Protein AF-A0A9D3XJR5-F1 (afdb_monomer)

Mean predicted aligned error: 17.59 Å

Radius of gyration: 32.77 Å; Cα contacts (8 Å, |Δi|>4): 14; chains: 1; bounding box: 30×66×103 Å

Structure (mmCIF, N/CA/C/O backbone):
data_AF-A0A9D3XJR5-F1
#
_entry.id   AF-A0A9D3XJR5-F1
#
loop_
_atom_site.group_PDB
_atom_site.id
_atom_site.type_symbol
_atom_site.label_atom_id
_atom_site.label_alt_id
_atom_site.label_comp_id
_atom_site.label_asym_id
_atom_site.label_entity_id
_atom_site.label_seq_id
_atom_site.pdbx_PDB_ins_code
_atom_site.Cartn_x
_atom_site.Cartn_y
_atom_site.Cartn_z
_atom_site.occupancy
_atom_site.B_iso_or_equiv
_atom_site.auth_seq_id
_atom_site.auth_comp_id
_atom_site.auth_asym_id
_atom_site.auth_atom_id
_atom_site.pdbx_PDB_model_num
ATOM 1 N N . MET A 1 1 ? -12.766 -49.727 76.595 1.00 55.81 1 MET A N 1
ATOM 2 C CA . MET A 1 1 ? -12.079 -50.037 75.325 1.00 55.81 1 MET A CA 1
ATOM 3 C C . MET A 1 1 ? -11.969 -48.737 74.535 1.00 55.81 1 MET A C 1
ATOM 5 O O . MET A 1 1 ? -13.017 -48.188 74.216 1.00 55.81 1 MET A O 1
ATOM 9 N N . PRO A 1 2 ? -10.770 -48.169 74.330 1.00 54.41 2 PRO A N 1
ATOM 10 C CA . PRO A 1 2 ? -10.606 -46.956 73.529 1.00 54.41 2 PRO A CA 1
ATOM 11 C C . PRO A 1 2 ? -10.733 -47.271 72.029 1.00 54.41 2 PRO A C 1
ATOM 13 O O . PRO A 1 2 ? -10.218 -48.285 71.561 1.00 54.41 2 PRO A O 1
ATOM 16 N N . ALA A 1 3 ? -11.456 -46.420 71.298 1.00 60.84 3 ALA A N 1
ATOM 17 C CA . ALA A 1 3 ? -11.669 -46.534 69.856 1.00 60.84 3 ALA A CA 1
ATOM 18 C C . ALA A 1 3 ? -10.344 -46.386 69.075 1.00 60.84 3 ALA A C 1
ATOM 20 O O . ALA A 1 3 ? -9.489 -45.599 69.489 1.00 60.84 3 ALA A O 1
ATOM 21 N N . PRO A 1 4 ? -10.154 -47.111 67.955 1.00 68.00 4 PRO A N 1
ATOM 22 C CA . PRO A 1 4 ? -8.946 -46.983 67.146 1.00 68.00 4 PRO A CA 1
ATOM 23 C C . PRO A 1 4 ? -8.875 -45.596 66.475 1.00 68.00 4 PRO A C 1
ATOM 25 O O . PRO A 1 4 ? -9.908 -45.082 66.034 1.00 68.00 4 PRO A O 1
ATOM 28 N N . PRO A 1 5 ? -7.682 -44.976 66.378 1.00 69.69 5 PRO A N 1
ATOM 29 C CA . PRO A 1 5 ? -7.520 -43.684 65.717 1.00 69.69 5 PRO A CA 1
ATOM 30 C C . PRO A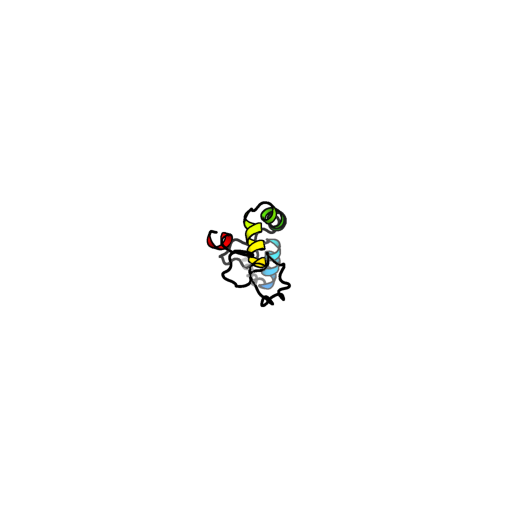 1 5 ? -7.831 -43.796 64.213 1.00 69.69 5 PRO A C 1
ATOM 32 O O . PRO A 1 5 ? -7.517 -44.821 63.599 1.00 69.69 5 PRO A O 1
ATOM 35 N N . PRO A 1 6 ? -8.429 -42.761 63.592 1.00 57.66 6 PRO A N 1
ATOM 36 C CA . PRO A 1 6 ? -8.741 -42.792 62.171 1.00 57.66 6 PRO A CA 1
ATOM 37 C C . PRO A 1 6 ? -7.442 -42.850 61.365 1.00 57.66 6 PRO A C 1
ATOM 39 O O . PRO A 1 6 ? -6.564 -41.999 61.503 1.00 57.66 6 PRO A O 1
ATOM 42 N N . MET A 1 7 ? -7.322 -43.878 60.525 1.00 49.50 7 MET A N 1
ATOM 43 C CA . MET A 1 7 ? -6.204 -44.033 59.603 1.00 49.50 7 MET A CA 1
ATOM 44 C C . MET A 1 7 ? -6.114 -42.797 58.704 1.00 49.50 7 MET A C 1
ATOM 46 O O . MET A 1 7 ? -7.051 -42.475 57.972 1.00 49.50 7 MET A O 1
ATOM 50 N N . ALA A 1 8 ? -4.978 -42.105 58.776 1.00 56.47 8 ALA A N 1
ATOM 51 C CA . ALA A 1 8 ? -4.631 -41.032 57.865 1.00 56.47 8 ALA A CA 1
ATOM 52 C C . ALA A 1 8 ? -4.654 -41.574 56.429 1.00 56.47 8 ALA A C 1
ATOM 54 O O . ALA A 1 8 ? -3.895 -42.477 56.075 1.00 56.47 8 ALA A O 1
ATOM 55 N N . GLN A 1 9 ? -5.562 -41.046 55.613 1.00 55.81 9 GLN A N 1
A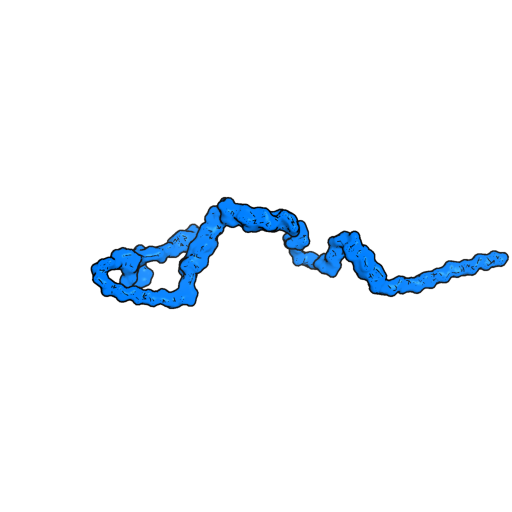TOM 56 C CA . GLN A 1 9 ? -5.638 -41.374 54.197 1.00 55.81 9 GLN A CA 1
ATOM 57 C C . GLN A 1 9 ? -4.360 -40.872 53.501 1.00 55.81 9 GLN A C 1
ATOM 59 O O . GLN A 1 9 ? -3.960 -39.726 53.731 1.00 55.81 9 GLN A O 1
ATOM 64 N N . PRO A 1 10 ? -3.700 -41.684 52.657 1.00 61.75 10 PRO A N 1
ATOM 65 C CA . PRO A 1 10 ? -2.565 -41.214 51.873 1.00 61.75 10 PRO A CA 1
ATOM 66 C C . PRO A 1 10 ? -3.024 -40.119 50.895 1.00 61.75 10 PRO A C 1
ATOM 68 O O . PRO A 1 10 ? -4.150 -40.187 50.388 1.00 61.75 10 PRO A O 1
ATOM 71 N N . PRO A 1 11 ? -2.189 -39.102 50.606 1.00 59.69 11 PRO A N 1
ATOM 72 C CA . PRO A 1 11 ? -2.555 -38.053 49.665 1.00 59.69 11 PRO A CA 1
ATOM 73 C C . PRO A 1 11 ? -2.857 -38.682 48.303 1.00 59.69 11 PRO A C 1
ATOM 75 O O . PRO A 1 11 ? -2.016 -39.369 47.723 1.00 59.69 11 PRO A O 1
ATOM 78 N N . LEU A 1 12 ? -4.079 -38.452 47.814 1.00 59.94 12 LEU A N 1
ATOM 79 C CA . LEU A 1 12 ? -4.535 -38.907 46.503 1.00 59.94 12 LEU A CA 1
ATOM 80 C C . LEU A 1 12 ? -3.491 -38.561 45.428 1.00 59.94 12 LEU A C 1
ATOM 82 O O . LEU A 1 12 ? -2.937 -37.453 45.449 1.00 59.94 12 LEU A O 1
ATOM 86 N N . PRO A 1 13 ? -3.221 -39.474 44.475 1.00 55.88 13 PRO A N 1
ATOM 87 C CA . PRO A 1 13 ? -2.225 -39.243 43.444 1.00 55.88 13 PRO A CA 1
ATOM 88 C C . PRO A 1 13 ? -2.554 -37.953 42.692 1.00 55.88 13 PRO A C 1
ATOM 90 O O . PRO A 1 13 ? -3.690 -37.724 42.273 1.00 55.88 13 PRO A O 1
ATOM 93 N N . ARG A 1 14 ? -1.531 -37.110 42.504 1.00 57.38 14 ARG A N 1
ATOM 94 C CA . ARG A 1 14 ? -1.574 -35.802 41.819 1.00 57.38 14 ARG A CA 1
ATOM 95 C C . ARG A 1 14 ? -2.316 -35.835 40.470 1.00 57.38 14 ARG A C 1
ATOM 97 O O . ARG A 1 14 ? -2.847 -34.814 40.048 1.00 57.38 14 ARG A O 1
ATOM 104 N N . ALA A 1 15 ? -2.397 -37.009 39.842 1.00 53.16 15 ALA A N 1
ATOM 105 C CA . ALA A 1 15 ? -3.142 -37.277 38.616 1.00 53.16 15 ALA A CA 1
ATOM 106 C C . ALA A 1 15 ? -4.662 -37.035 38.738 1.00 53.16 15 ALA A C 1
ATOM 108 O O . ALA A 1 15 ? -5.273 -36.523 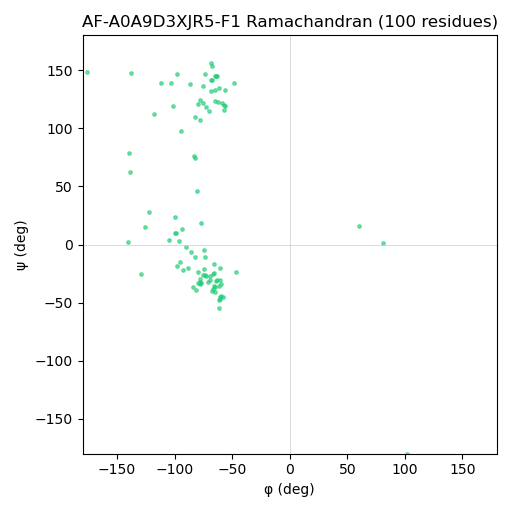37.804 1.00 53.16 15 ALA A O 1
ATOM 109 N N . ALA A 1 16 ? -5.278 -37.314 39.892 1.00 50.50 16 ALA A N 1
ATOM 110 C CA . ALA A 1 16 ? -6.724 -37.137 40.073 1.00 50.50 16 ALA A CA 1
ATOM 111 C C . ALA A 1 16 ? -7.141 -35.657 40.203 1.00 50.50 16 ALA A C 1
ATOM 113 O O . ALA A 1 16 ? -8.284 -35.305 39.916 1.00 50.50 16 ALA A O 1
ATOM 114 N N . ARG A 1 17 ? -6.212 -34.763 40.578 1.00 54.38 17 ARG A N 1
ATOM 115 C CA . ARG A 1 17 ? -6.467 -33.310 40.615 1.00 54.38 17 ARG A CA 1
ATOM 116 C C . ARG A 1 17 ? -6.537 -32.672 39.224 1.00 54.38 17 ARG A C 1
ATOM 118 O O . ARG A 1 17 ? -7.220 -31.665 39.081 1.00 54.38 17 ARG A O 1
ATOM 125 N N . GLY A 1 18 ? -5.886 -33.252 38.211 1.00 49.62 18 GLY A N 1
ATOM 126 C CA . GLY A 1 18 ? -5.916 -32.724 36.839 1.00 49.62 18 GLY A CA 1
ATOM 127 C C . GLY A 1 18 ? -7.274 -32.898 36.150 1.00 49.62 18 GLY A C 1
ATOM 128 O O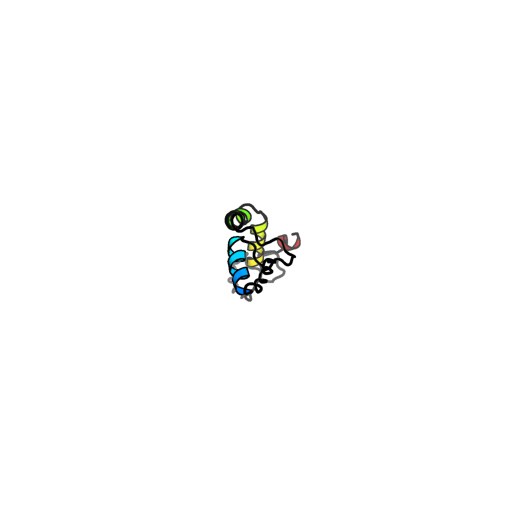 . GLY A 1 18 ? -7.706 -32.038 35.386 1.00 49.62 18 GLY A O 1
ATOM 129 N N . LEU A 1 19 ? -7.996 -33.971 36.484 1.00 49.88 19 LEU A N 1
ATOM 130 C CA . LEU A 1 19 ? -9.311 -34.255 35.900 1.00 49.88 19 LEU A CA 1
ATOM 131 C C . LEU A 1 19 ? -10.428 -33.405 36.524 1.00 49.88 19 LEU A C 1
ATOM 133 O O . LEU A 1 19 ? -11.347 -32.997 35.822 1.00 49.88 19 LEU A O 1
ATOM 137 N N . ALA A 1 20 ? -10.319 -33.052 37.809 1.00 46.66 20 ALA A N 1
ATOM 138 C CA . ALA A 1 20 ? -11.274 -32.150 38.457 1.00 46.66 20 ALA A CA 1
ATOM 139 C C . ALA A 1 20 ? -11.122 -30.679 38.011 1.00 46.66 20 ALA A C 1
ATOM 141 O O . ALA A 1 20 ? -12.102 -29.937 38.025 1.00 46.66 20 ALA A O 1
ATOM 142 N N . GLN A 1 21 ? -9.925 -30.253 37.585 1.00 51.84 21 GLN A N 1
ATOM 143 C CA . GLN A 1 21 ? -9.697 -28.895 37.064 1.00 51.84 21 GLN A CA 1
ATOM 144 C C . GLN A 1 21 ? -10.241 -28.698 35.642 1.00 51.84 21 GLN A C 1
ATOM 146 O O . GLN A 1 21 ? -10.664 -27.597 35.302 1.00 51.84 21 GLN A O 1
ATOM 151 N N . THR A 1 22 ? -10.347 -29.765 34.843 1.00 48.44 22 THR A N 1
ATOM 152 C CA . THR A 1 22 ? -10.949 -29.693 33.496 1.00 48.44 22 THR A CA 1
ATOM 153 C C . THR A 1 22 ? -12.447 -29.349 33.542 1.00 48.44 22 THR A C 1
ATOM 155 O O . THR A 1 22 ? -12.974 -28.759 32.605 1.00 48.44 22 THR A O 1
ATOM 158 N N . ALA A 1 23 ? -13.136 -29.638 34.651 1.00 47.00 23 ALA A N 1
ATOM 159 C CA . ALA A 1 23 ? -14.567 -29.365 34.805 1.00 47.00 23 ALA A CA 1
ATOM 160 C C . ALA A 1 23 ? -14.896 -27.938 35.294 1.00 47.00 23 ALA A C 1
ATOM 162 O O . ALA A 1 23 ? -16.070 -27.578 35.348 1.00 47.00 23 ALA A O 1
ATOM 163 N N . ARG A 1 24 ? -13.892 -27.123 35.658 1.00 48.41 24 ARG A N 1
ATOM 164 C CA . ARG A 1 24 ? -14.094 -25.734 36.117 1.00 48.41 24 ARG A CA 1
ATOM 165 C C . ARG A 1 24 ? -13.726 -24.657 35.099 1.00 48.41 24 ARG A C 1
ATOM 167 O O . ARG A 1 24 ? -13.839 -23.488 35.431 1.00 48.41 24 ARG A O 1
ATOM 174 N N . GLY A 1 25 ? -13.327 -25.007 33.875 1.00 50.28 25 GLY A N 1
ATOM 175 C CA . GLY A 1 25 ? -13.029 -24.004 32.840 1.00 50.28 25 GLY A CA 1
ATOM 176 C C . GLY A 1 25 ? -11.899 -23.031 33.207 1.00 50.28 25 GLY A C 1
ATOM 177 O O . GLY A 1 25 ? -11.757 -21.986 32.582 1.00 50.28 25 GLY A O 1
ATOM 178 N N . GLU A 1 26 ? -11.089 -23.355 34.215 1.00 53.66 26 GLU A N 1
ATOM 179 C CA . GLU A 1 26 ? -9.948 -22.545 34.624 1.00 53.66 26 GLU A CA 1
ATOM 180 C C . GLU A 1 26 ? -8.710 -23.100 33.918 1.00 53.66 26 GLU A C 1
ATOM 182 O O . GLU A 1 26 ? -8.129 -24.103 34.334 1.00 53.66 26 GLU A O 1
ATOM 187 N N . CYS A 1 27 ? -8.331 -22.469 32.804 1.00 44.53 27 CYS A N 1
ATOM 188 C CA . CYS A 1 27 ? -7.067 -22.723 32.122 1.00 44.53 27 CYS A CA 1
ATOM 189 C C . CYS A 1 27 ? -5.904 -22.498 33.109 1.00 44.53 27 CYS A C 1
ATOM 191 O O . CYS A 1 27 ? -5.717 -21.367 33.567 1.00 44.53 27 CYS A O 1
ATOM 193 N N . PRO A 1 28 ? -5.061 -23.504 33.414 1.00 48.59 28 PRO A N 1
ATOM 194 C CA . PRO A 1 28 ? -3.911 -23.337 34.299 1.00 48.59 28 PRO A CA 1
ATOM 195 C C . PRO A 1 28 ? -2.715 -22.705 33.556 1.00 48.59 28 PRO A C 1
ATOM 197 O O . PRO A 1 28 ? -1.581 -23.159 33.676 1.00 48.59 28 PRO A O 1
ATOM 200 N N . LEU A 1 29 ? -2.980 -21.640 32.791 1.00 52.56 29 LEU A N 1
ATOM 201 C CA . LEU A 1 29 ? -1.992 -20.727 32.199 1.00 52.56 29 LEU A CA 1
ATOM 202 C C . LEU A 1 29 ? -2.254 -19.280 32.671 1.00 52.56 29 LEU A C 1
ATOM 204 O O . LEU A 1 29 ? -1.978 -18.306 31.977 1.00 52.56 29 LEU A O 1
ATOM 208 N N . LEU A 1 30 ? -2.838 -19.133 33.864 1.00 52.16 30 LEU A N 1
ATOM 209 C CA . LEU A 1 30 ? -3.093 -17.850 34.508 1.00 52.16 30 LEU A CA 1
ATOM 210 C C . LEU A 1 30 ? -1.834 -17.371 35.247 1.00 52.16 30 LEU A C 1
ATOM 212 O O . LEU A 1 30 ? -1.741 -17.431 36.471 1.00 52.16 30 LEU A O 1
ATOM 216 N N . SER A 1 31 ? -0.865 -16.872 34.487 1.00 52.44 31 SER A N 1
ATOM 217 C CA . SER A 1 31 ? 0.052 -15.833 34.960 1.00 52.44 31 SER A CA 1
ATOM 218 C C . SER A 1 31 ? -0.143 -14.603 34.064 1.00 52.44 31 SER A C 1
ATOM 220 O O . SER A 1 31 ? 0.156 -14.698 32.872 1.00 52.44 31 SER A O 1
ATOM 222 N N . PRO A 1 32 ? -0.676 -13.474 34.574 1.00 55.03 32 PRO A N 1
ATOM 223 C CA . PRO A 1 32 ? -0.775 -12.235 33.801 1.00 55.03 32 PRO A CA 1
ATOM 224 C C . PRO A 1 32 ? 0.621 -11.637 33.527 1.00 55.03 32 PRO A C 1
ATOM 226 O O . PRO A 1 32 ? 1.550 -11.894 34.296 1.00 55.03 32 PRO A O 1
ATOM 229 N N . PRO A 1 33 ? 0.780 -10.816 32.471 1.00 60.88 33 PRO A N 1
ATOM 230 C CA . PRO A 1 33 ? -0.274 -10.097 31.757 1.00 60.88 33 PRO A CA 1
ATOM 231 C C . PRO A 1 33 ? -0.580 -10.797 30.422 1.00 60.88 33 PRO A C 1
ATOM 233 O O . PRO A 1 33 ? 0.310 -11.296 29.751 1.00 60.88 33 PRO A O 1
ATOM 236 N N . CYS A 1 34 ? -1.827 -10.931 29.990 1.00 41.62 34 CYS A N 1
ATOM 237 C CA . CYS A 1 34 ? -2.394 -9.902 29.128 1.00 41.62 34 CYS A CA 1
ATOM 238 C C . CYS A 1 34 ? -3.877 -10.194 28.825 1.00 41.62 34 CYS A C 1
ATOM 240 O O . CYS A 1 34 ? -4.286 -11.355 28.732 1.00 41.62 34 CYS A O 1
ATOM 242 N N . PRO A 1 35 ? -4.688 -9.144 28.643 1.00 53.25 35 PRO A N 1
ATOM 243 C CA . PRO A 1 35 ? -6.135 -9.226 28.503 1.00 53.25 35 PRO A CA 1
ATOM 244 C C . PRO A 1 35 ? -6.545 -9.584 27.064 1.00 53.25 35 PRO A C 1
ATOM 246 O O . PRO A 1 35 ? -7.021 -8.724 26.336 1.00 53.25 35 PRO A O 1
ATOM 249 N N . GLN A 1 36 ? -6.385 -10.836 26.625 1.00 56.44 36 GLN A N 1
ATOM 250 C CA . GLN A 1 36 ? -6.812 -11.219 25.262 1.00 56.44 36 GLN A CA 1
ATOM 251 C C . GLN A 1 36 ? -7.477 -12.597 25.118 1.00 56.44 36 GLN A C 1
ATOM 253 O O . GLN A 1 36 ? -7.845 -12.972 24.012 1.00 56.44 36 GLN A O 1
ATOM 258 N N . GLY A 1 37 ? -7.668 -13.349 26.203 1.00 50.50 37 GLY A N 1
ATOM 259 C CA . GLY A 1 37 ? -8.051 -14.766 26.118 1.00 50.50 37 GLY A CA 1
ATOM 260 C C . GLY A 1 37 ? -9.528 -15.115 26.324 1.00 50.50 37 GLY A C 1
ATOM 261 O O . GLY A 1 37 ? -9.815 -16.290 26.499 1.00 50.50 37 GLY A O 1
ATOM 262 N N . CYS A 1 38 ? -10.452 -14.145 26.379 1.00 44.81 38 CYS A N 1
ATOM 263 C CA . CYS A 1 38 ? -11.864 -14.416 26.721 1.00 44.81 38 CYS A CA 1
ATOM 264 C C . CYS A 1 38 ? -12.876 -13.894 25.680 1.00 44.81 38 CYS A C 1
ATOM 266 O O . CYS A 1 38 ? -14.057 -13.748 25.993 1.00 44.81 38 CYS A O 1
ATOM 268 N N . ALA A 1 39 ? -12.435 -13.549 24.466 1.00 52.38 39 ALA A N 1
ATOM 269 C CA . ALA A 1 39 ? -13.255 -12.866 23.455 1.00 52.38 39 ALA A CA 1
ATOM 270 C C . ALA A 1 39 ? -13.837 -13.801 22.370 1.00 52.38 39 ALA A C 1
ATOM 272 O O . ALA A 1 39 ? -14.180 -13.342 21.278 1.00 52.38 39 ALA A O 1
ATOM 273 N N . ASP A 1 40 ? -13.990 -15.096 22.649 1.00 51.16 40 ASP A N 1
ATOM 274 C CA . ASP A 1 40 ? -14.280 -16.129 21.637 1.00 51.16 40 ASP A CA 1
ATOM 275 C C . ASP A 1 40 ? -15.738 -16.204 21.134 1.00 51.16 40 ASP A C 1
ATOM 277 O O . ASP A 1 40 ? -16.135 -17.183 20.511 1.00 51.16 40 ASP A O 1
ATOM 281 N N . ALA A 1 41 ? -16.543 -15.155 21.326 1.00 52.38 41 ALA A N 1
ATOM 282 C CA . ALA A 1 41 ? -17.869 -15.052 20.696 1.00 52.38 41 ALA A CA 1
ATOM 283 C C . ALA A 1 41 ? -18.123 -13.723 19.962 1.00 52.38 41 ALA A C 1
ATOM 285 O O . ALA A 1 41 ? -18.908 -13.685 19.017 1.00 52.38 41 ALA A O 1
ATOM 286 N N . VAL A 1 42 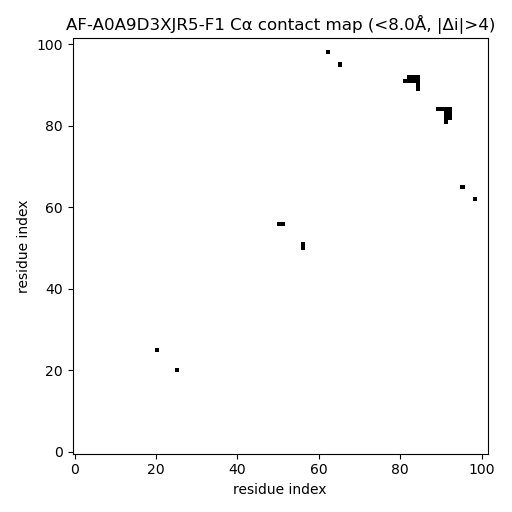? -17.444 -12.635 20.346 1.00 58.22 42 VAL A N 1
ATOM 287 C CA . VAL A 1 42 ? -17.598 -11.311 19.708 1.00 58.22 42 VAL A CA 1
ATOM 288 C C . VAL A 1 42 ? -16.511 -11.025 18.670 1.00 58.22 42 VAL A C 1
ATOM 290 O O . VAL A 1 42 ? -16.707 -10.173 17.805 1.00 58.22 42 VAL A O 1
ATOM 293 N N . SER A 1 43 ? -15.395 -11.759 18.710 1.00 62.34 43 SER A N 1
ATOM 294 C CA . SER A 1 43 ? -14.252 -11.545 17.817 1.00 62.34 43 SER A CA 1
ATOM 295 C C . SER A 1 43 ? -14.609 -11.724 16.337 1.00 62.34 43 SER A C 1
ATOM 297 O O . SER A 1 43 ? -14.290 -10.849 15.543 1.00 62.34 43 SER A O 1
ATOM 299 N N . LEU A 1 44 ? -15.352 -12.772 15.952 1.00 66.19 44 LEU A N 1
ATOM 300 C CA . LEU A 1 44 ? -15.738 -12.980 14.547 1.00 66.19 44 LEU A CA 1
ATOM 301 C C . LEU A 1 44 ? -16.607 -11.842 13.976 1.00 66.19 44 LEU A C 1
ATOM 303 O O . LEU A 1 44 ? -16.227 -11.267 12.957 1.00 66.19 44 LEU A O 1
ATOM 307 N N . PRO A 1 45 ? -17.748 -11.472 14.593 1.00 71.88 45 PRO A N 1
ATOM 308 C CA . PRO A 1 45 ? -18.584 -10.408 14.046 1.00 71.88 45 PRO A CA 1
ATOM 309 C C . PRO A 1 45 ? -17.898 -9.040 14.123 1.00 71.88 45 PRO A C 1
ATOM 311 O O . PRO A 1 45 ? -17.957 -8.287 13.155 1.00 71.88 45 PRO A O 1
ATOM 314 N N . ALA A 1 46 ? -17.193 -8.719 15.212 1.00 77.19 46 ALA A N 1
ATOM 315 C CA . ALA A 1 46 ? -16.480 -7.447 15.318 1.00 77.19 46 ALA A CA 1
ATOM 316 C C . ALA A 1 46 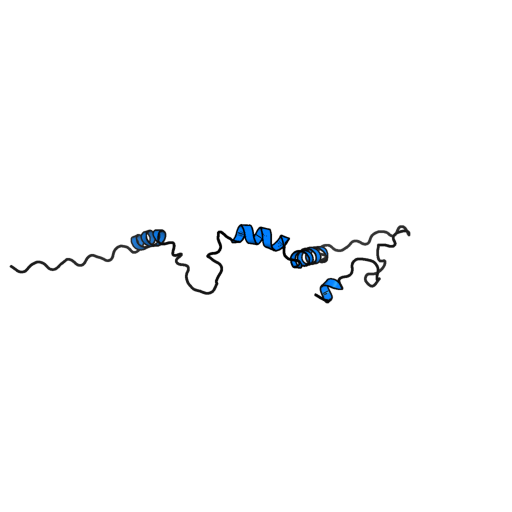? -15.309 -7.355 14.326 1.00 77.19 46 ALA A C 1
ATOM 318 O O . ALA A 1 46 ? -15.118 -6.303 13.723 1.00 77.19 46 ALA A O 1
ATOM 319 N N . ALA A 1 47 ? -14.571 -8.444 14.089 1.00 77.00 47 ALA A N 1
ATOM 320 C CA . ALA A 1 47 ? -13.480 -8.477 13.114 1.00 77.00 47 ALA A CA 1
ATOM 321 C C . ALA A 1 47 ? -13.968 -8.376 11.663 1.00 77.00 47 ALA A C 1
ATOM 323 O O . ALA A 1 47 ? -13.233 -7.876 10.817 1.00 77.00 47 ALA A O 1
ATOM 324 N N . VAL A 1 48 ? -15.197 -8.808 11.364 1.00 82.94 48 VAL A N 1
ATOM 325 C CA . VAL A 1 48 ? -15.802 -8.645 10.030 1.00 82.94 48 VAL A CA 1
ATOM 326 C C . VAL A 1 48 ? -16.389 -7.243 9.855 1.00 82.94 48 VAL A C 1
ATOM 328 O O . VAL A 1 48 ? -16.252 -6.638 8.795 1.00 82.94 48 VAL A O 1
ATOM 331 N N . VAL A 1 49 ? -17.019 -6.698 10.895 1.00 85.31 49 VAL A N 1
ATOM 332 C CA . VAL A 1 49 ? -17.768 -5.434 10.826 1.00 85.31 49 VAL A CA 1
ATOM 333 C C . VAL A 1 49 ? -16.864 -4.203 10.997 1.00 85.31 49 VAL A C 1
ATOM 335 O O . VAL A 1 49 ? -17.055 -3.199 10.310 1.00 85.31 49 VAL A O 1
ATOM 338 N N . ALA A 1 50 ? -15.833 -4.270 11.842 1.00 85.44 50 ALA A N 1
ATOM 339 C CA . ALA A 1 50 ? -14.889 -3.170 12.064 1.00 85.44 50 ALA A CA 1
ATOM 340 C C . ALA A 1 50 ? -14.149 -2.687 10.797 1.00 85.44 50 ALA A C 1
ATOM 342 O O . ALA A 1 50 ? -14.100 -1.470 10.590 1.00 85.44 50 ALA A O 1
ATOM 343 N N . PRO A 1 51 ? -13.605 -3.556 9.919 1.00 84.75 51 PRO A N 1
ATOM 344 C CA . PRO A 1 51 ? -12.935 -3.088 8.710 1.00 84.75 51 PRO A CA 1
ATOM 345 C C . PRO A 1 51 ? -13.894 -2.422 7.710 1.00 84.75 51 PRO A C 1
ATOM 347 O O . PRO A 1 51 ? -13.445 -1.558 6.960 1.00 84.75 51 PRO A O 1
ATOM 350 N N . LEU A 1 52 ? -15.192 -2.759 7.733 1.00 84.62 52 LEU A N 1
ATOM 351 C CA . LEU A 1 52 ? -16.222 -2.167 6.865 1.00 84.62 52 LEU A CA 1
ATOM 352 C C . LEU A 1 52 ? -16.657 -0.763 7.316 1.00 84.62 52 LEU A C 1
ATOM 354 O O . LEU A 1 52 ? -16.991 0.070 6.478 1.00 84.62 52 LEU A O 1
ATOM 358 N N . LEU A 1 53 ? -16.661 -0.495 8.624 1.00 87.25 53 LEU A N 1
ATOM 359 C CA . LEU A 1 53 ? -17.070 0.801 9.188 1.00 87.25 53 LEU A CA 1
ATOM 360 C C . LEU A 1 53 ? -15.899 1.771 9.384 1.00 87.25 53 LEU A C 1
ATOM 362 O O . LEU A 1 53 ? -16.114 2.978 9.487 1.00 87.25 53 LEU A O 1
ATOM 366 N N . SER A 1 54 ? -14.669 1.264 9.479 1.00 86.50 54 SER A N 1
ATOM 367 C CA . SER A 1 54 ? -13.505 2.096 9.776 1.00 86.50 54 SER A CA 1
ATOM 368 C C . SER A 1 54 ? -13.024 2.870 8.539 1.00 86.50 54 SER A C 1
ATOM 370 O O . SER A 1 54 ? -12.638 2.248 7.544 1.00 86.50 54 SER A O 1
ATOM 372 N N . PRO A 1 55 ? -12.925 4.215 8.600 1.00 86.06 55 PRO A N 1
ATOM 373 C CA . PRO A 1 55 ? -12.326 5.009 7.524 1.00 86.06 55 PRO A CA 1
ATOM 374 C C . PRO A 1 55 ? -10.822 4.723 7.351 1.00 86.06 55 PRO A C 1
ATOM 376 O O . PRO A 1 55 ? -10.254 5.021 6.300 1.00 86.06 55 PRO A O 1
ATOM 379 N N . TYR A 1 56 ? -10.177 4.104 8.348 1.00 88.69 56 TYR A N 1
ATOM 380 C CA . TYR A 1 56 ? -8.745 3.799 8.334 1.00 88.69 56 TYR A CA 1
ATOM 381 C C . TYR A 1 56 ? -8.375 2.557 7.525 1.00 88.69 56 TYR A C 1
ATOM 383 O O . TYR A 1 56 ? -7.253 2.458 7.023 1.00 88.69 56 TYR A O 1
ATOM 391 N N . THR A 1 57 ? -9.317 1.635 7.327 1.00 89.56 57 THR A N 1
ATOM 392 C CA . THR A 1 57 ? -9.077 0.416 6.543 1.00 89.56 57 THR A CA 1
ATOM 393 C C . THR A 1 57 ? -8.659 0.739 5.107 1.00 89.56 57 THR A C 1
ATOM 395 O O . THR A 1 57 ? -7.800 0.063 4.540 1.00 89.56 57 THR A O 1
ATOM 398 N N . LYS A 1 58 ? -9.198 1.824 4.532 1.00 90.25 58 LYS A N 1
ATOM 399 C CA . LYS A 1 58 ? -8.826 2.292 3.192 1.00 90.25 58 LYS A CA 1
ATOM 400 C C . LYS A 1 58 ? -7.339 2.644 3.103 1.00 90.25 58 LYS A C 1
ATOM 402 O O . LYS A 1 58 ? -6.669 2.205 2.171 1.00 90.25 58 LYS A O 1
ATOM 407 N N . TYR A 1 59 ? -6.815 3.386 4.078 1.00 91.19 59 TYR A N 1
ATOM 408 C CA . TYR A 1 59 ? -5.403 3.775 4.100 1.00 91.19 59 TYR A CA 1
ATOM 409 C C . TYR A 1 59 ? -4.485 2.561 4.251 1.00 91.19 59 TYR A C 1
ATOM 411 O O . TYR A 1 59 ? -3.464 2.496 3.578 1.00 91.19 59 TYR A O 1
ATOM 419 N N . SER A 1 60 ? -4.882 1.554 5.036 1.00 90.75 60 SER A N 1
ATOM 420 C CA . SER A 1 60 ? -4.128 0.297 5.136 1.00 90.75 60 SER A CA 1
ATOM 421 C C . SER A 1 60 ? -3.996 -0.408 3.778 1.00 90.75 60 SER A C 1
ATOM 423 O O . SER A 1 60 ? -2.896 -0.805 3.396 1.00 90.75 60 SER A O 1
ATOM 425 N N . SER A 1 61 ? -5.080 -0.483 2.997 1.00 91.06 61 SER A N 1
ATOM 426 C CA . SER A 1 61 ? -5.020 -1.032 1.635 1.00 91.06 61 SER A CA 1
ATOM 427 C C . SER A 1 61 ? -4.152 -0.186 0.699 1.00 91.06 61 SER A C 1
ATOM 429 O O . SER A 1 61 ? -3.402 -0.744 -0.100 1.00 91.06 61 SER A O 1
ATOM 431 N N . MET A 1 62 ? -4.244 1.144 0.781 1.00 92.00 62 MET A N 1
ATOM 432 C CA . MET A 1 62 ? -3.455 2.048 -0.063 1.00 92.00 62 MET A CA 1
ATOM 433 C C . MET A 1 62 ? -1.952 1.963 0.242 1.00 92.00 62 MET A C 1
ATOM 435 O O . MET A 1 62 ? -1.148 2.018 -0.684 1.00 92.00 62 MET A O 1
ATOM 439 N N . ILE A 1 63 ? -1.563 1.771 1.508 1.00 93.81 63 ILE A N 1
ATOM 440 C CA . ILE A 1 63 ? -0.158 1.576 1.907 1.00 93.81 63 ILE A CA 1
ATOM 441 C C . ILE A 1 63 ? 0.406 0.313 1.254 1.00 93.81 63 ILE A C 1
ATOM 443 O O . ILE A 1 63 ? 1.462 0.372 0.632 1.00 93.81 63 ILE A O 1
ATOM 447 N N . ASN A 1 64 ? -0.325 -0.802 1.325 1.00 93.00 64 ASN A N 1
ATOM 448 C CA . ASN A 1 64 ? 0.125 -2.077 0.758 1.00 93.00 64 ASN A CA 1
ATOM 449 C C . ASN A 1 64 ? 0.289 -2.026 -0.771 1.00 93.00 64 ASN A C 1
ATOM 451 O O . ASN A 1 64 ? 1.118 -2.737 -1.330 1.00 93.00 64 ASN A O 1
ATOM 455 N N . GLN A 1 65 ? -0.506 -1.200 -1.456 1.00 90.81 65 GLN A N 1
ATOM 456 C CA . GLN A 1 65 ? -0.385 -0.994 -2.902 1.00 90.81 65 GLN A CA 1
ATOM 457 C C . GLN A 1 65 ? 0.772 -0.061 -3.265 1.00 90.81 65 GLN A C 1
ATOM 459 O O . GLN A 1 65 ? 1.403 -0.242 -4.303 1.00 90.81 65 GLN A O 1
ATOM 464 N N . ALA A 1 66 ? 1.048 0.936 -2.427 1.00 91.19 66 ALA A N 1
ATOM 465 C CA . ALA A 1 66 ? 2.079 1.928 -2.689 1.00 91.19 66 ALA A CA 1
ATOM 466 C C . ALA A 1 66 ? 3.497 1.454 -2.324 1.00 91.19 66 ALA A C 1
ATOM 468 O O . ALA A 1 66 ? 4.462 2.125 -2.680 1.00 91.19 66 ALA A O 1
ATOM 469 N N . THR A 1 67 ? 3.645 0.321 -1.629 1.00 92.44 67 THR A N 1
ATOM 470 C CA . THR A 1 67 ? 4.946 -0.294 -1.326 1.00 92.44 67 THR A CA 1
ATOM 471 C C . THR A 1 67 ? 5.453 -1.139 -2.501 1.00 92.44 67 THR A C 1
ATOM 473 O O . THR A 1 67 ? 4.908 -2.220 -2.749 1.00 92.44 67 THR A O 1
ATOM 476 N N . PRO A 1 68 ? 6.512 -0.712 -3.218 1.00 90.12 68 PRO A N 1
ATOM 477 C CA . PRO A 1 68 ? 7.056 -1.489 -4.321 1.00 90.12 68 PRO A CA 1
ATOM 478 C C . PRO A 1 68 ? 7.920 -2.635 -3.782 1.00 90.12 68 PRO A C 1
ATOM 480 O O . PRO A 1 68 ? 9.037 -2.426 -3.316 1.00 90.12 68 PRO A O 1
ATOM 483 N N . TYR A 1 69 ? 7.415 -3.865 -3.864 1.00 93.75 69 TYR A N 1
ATOM 484 C CA . TYR A 1 69 ? 8.220 -5.068 -3.598 1.00 93.75 69 TYR A CA 1
ATOM 485 C C . TYR A 1 69 ? 8.947 -5.583 -4.844 1.00 93.75 69 TYR A C 1
ATOM 487 O O . TYR A 1 69 ? 9.929 -6.314 -4.740 1.00 93.75 69 TYR A O 1
ATOM 495 N N . VAL A 1 70 ? 8.466 -5.196 -6.025 1.00 93.88 70 VAL A N 1
ATOM 496 C CA . VAL A 1 70 ? 9.052 -5.528 -7.323 1.00 93.88 70 VAL A CA 1
ATOM 497 C C . VAL A 1 70 ? 9.597 -4.244 -7.930 1.00 93.88 70 VAL A C 1
ATOM 499 O O . VAL A 1 70 ? 8.963 -3.193 -7.837 1.00 93.88 70 VAL A O 1
ATOM 502 N N . TYR A 1 71 ? 10.775 -4.325 -8.543 1.00 91.94 71 TYR A N 1
ATOM 503 C CA . TYR A 1 71 ? 11.363 -3.183 -9.229 1.00 91.94 71 TYR A CA 1
ATOM 504 C C . TYR A 1 71 ? 10.458 -2.750 -10.397 1.00 91.94 71 TYR A C 1
ATOM 506 O O . TYR A 1 71 ? 10.168 -3.583 -11.263 1.00 91.94 71 TYR A O 1
ATOM 514 N N . PRO A 1 72 ? 9.993 -1.487 -10.437 1.00 88.06 72 PRO A N 1
ATOM 515 C CA . PRO A 1 72 ? 9.125 -1.025 -11.507 1.00 88.06 72 PRO A CA 1
ATOM 516 C C . PRO A 1 72 ? 9.932 -0.937 -12.803 1.00 88.06 72 PRO A C 1
ATOM 518 O O . PRO A 1 72 ? 10.872 -0.153 -12.917 1.00 88.06 72 PRO A O 1
ATOM 521 N N . VAL A 1 73 ? 9.577 -1.775 -13.776 1.00 92.56 73 VAL A N 1
ATOM 522 C CA . VAL A 1 73 ? 10.203 -1.777 -15.100 1.00 92.56 73 VAL A CA 1
ATOM 523 C C . VAL A 1 73 ? 9.671 -0.576 -15.888 1.00 92.56 73 VAL A C 1
ATOM 525 O O . VAL A 1 73 ? 8.456 -0.490 -16.075 1.00 92.56 73 VAL A O 1
ATOM 528 N N . PRO A 1 74 ? 10.537 0.339 -16.364 1.00 89.50 74 PRO A N 1
ATOM 529 C CA . PRO A 1 74 ? 10.103 1.464 -17.181 1.00 89.50 74 PRO A CA 1
ATOM 530 C C . PRO A 1 74 ? 9.455 0.989 -18.482 1.00 89.50 74 PRO A C 1
ATOM 532 O O . PRO A 1 74 ? 9.976 0.104 -19.169 1.00 89.50 74 PRO A O 1
ATOM 535 N N . VAL A 1 75 ? 8.321 1.594 -18.818 1.00 88.38 75 VAL A N 1
ATOM 536 C CA . VAL A 1 75 ? 7.626 1.350 -20.082 1.00 88.38 75 VAL A CA 1
ATOM 537 C C . VAL A 1 75 ? 8.406 2.032 -21.211 1.00 88.38 75 VAL A C 1
ATOM 539 O O . VAL A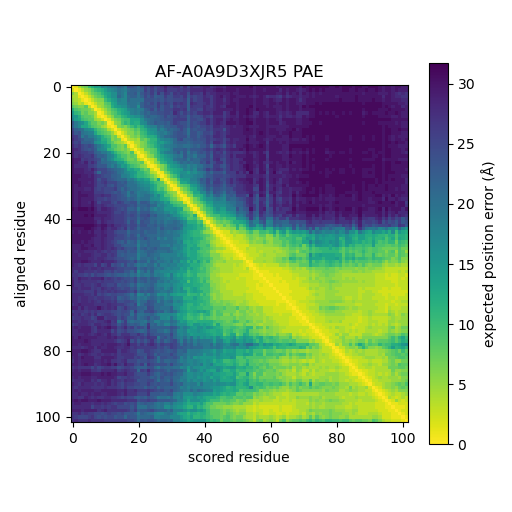 1 75 ? 9.063 3.052 -21.006 1.00 88.38 75 VAL A O 1
ATOM 542 N N . ARG A 1 76 ? 8.393 1.434 -22.406 1.00 88.56 76 ARG A N 1
ATOM 543 C CA . ARG A 1 76 ? 8.943 2.068 -23.611 1.00 88.56 76 ARG A CA 1
ATOM 544 C C . ARG A 1 76 ? 8.055 3.255 -23.981 1.00 88.56 76 ARG A C 1
ATOM 546 O O . ARG A 1 76 ? 6.844 3.105 -24.014 1.00 88.56 76 ARG A O 1
ATOM 553 N N . ASP A 1 77 ? 8.659 4.403 -24.255 1.00 85.75 77 ASP A N 1
ATOM 554 C CA . ASP A 1 77 ? 7.912 5.595 -24.649 1.00 85.75 77 ASP A CA 1
ATOM 555 C C . ASP A 1 77 ? 7.523 5.535 -26.137 1.00 85.75 77 ASP A C 1
ATOM 557 O O . ASP A 1 77 ? 8.393 5.437 -27.005 1.00 85.75 77 ASP A O 1
ATOM 561 N N . ASP A 1 78 ? 6.218 5.594 -26.415 1.00 85.56 78 ASP A N 1
ATOM 562 C CA . ASP A 1 78 ? 5.632 5.658 -27.763 1.00 85.56 78 ASP A CA 1
ATOM 563 C C . ASP A 1 78 ? 5.320 7.112 -28.198 1.00 85.56 78 ASP A C 1
ATOM 565 O O . ASP A 1 78 ? 4.764 7.342 -29.275 1.00 85.56 78 ASP A O 1
ATOM 569 N N . GLY A 1 79 ? 5.659 8.115 -27.374 1.00 83.56 79 GLY A N 1
ATOM 570 C CA . GLY A 1 79 ? 5.483 9.544 -27.666 1.00 83.56 79 GLY A CA 1
ATOM 571 C C . GLY A 1 79 ? 4.068 10.093 -27.426 1.00 83.56 79 GLY A C 1
ATOM 572 O O . GLY A 1 79 ? 3.823 11.275 -27.664 1.00 83.56 79 GLY A O 1
ATOM 573 N N . ASN A 1 80 ? 3.134 9.262 -26.949 1.00 82.88 80 ASN A N 1
ATOM 574 C CA . ASN A 1 80 ? 1.763 9.646 -26.589 1.00 82.88 80 ASN A CA 1
ATOM 575 C C . ASN A 1 80 ? 1.314 8.961 -25.283 1.00 82.88 80 ASN A C 1
ATOM 577 O O . ASN A 1 80 ? 0.376 8.164 -25.282 1.00 82.88 80 ASN A O 1
ATOM 581 N N . MET A 1 81 ? 2.006 9.252 -24.177 1.00 83.94 81 MET A N 1
ATOM 582 C CA . MET A 1 81 ? 1.679 8.718 -22.849 1.00 83.94 81 MET A CA 1
ATOM 583 C C . MET A 1 81 ? 1.838 9.808 -21.768 1.00 83.94 81 MET A C 1
ATOM 585 O O . MET A 1 81 ? 2.864 9.864 -21.096 1.00 83.94 81 MET A O 1
ATOM 589 N N . PRO A 1 82 ? 0.857 10.728 -21.625 1.00 82.38 82 PRO A N 1
ATOM 590 C CA . PRO A 1 82 ? 0.933 11.843 -20.670 1.00 82.38 82 PRO A CA 1
ATOM 591 C C . PRO A 1 82 ? 0.718 11.418 -19.206 1.00 82.38 82 PRO A C 1
ATOM 593 O O . PRO A 1 82 ? 0.764 12.245 -18.308 1.00 82.38 82 PRO A O 1
ATOM 596 N N . ASP A 1 83 ? 0.397 10.151 -18.948 1.00 83.25 83 ASP A N 1
ATOM 597 C CA . ASP A 1 83 ? 0.165 9.607 -17.608 1.00 83.25 83 ASP A CA 1
ATOM 598 C C . ASP A 1 83 ? 1.406 8.936 -16.995 1.00 83.25 83 ASP A C 1
ATOM 600 O O . ASP A 1 83 ? 1.434 8.693 -15.784 1.00 83.25 83 ASP A O 1
ATOM 604 N N . ILE A 1 84 ? 2.432 8.646 -17.804 1.00 83.00 84 ILE A N 1
ATOM 605 C CA . ILE A 1 84 ? 3.655 7.972 -17.364 1.00 83.00 84 ILE A CA 1
ATOM 606 C C . ILE A 1 84 ? 4.776 9.001 -17.179 1.00 83.00 84 ILE A C 1
ATOM 608 O O . ILE A 1 84 ? 5.190 9.637 -18.148 1.00 83.00 84 ILE A O 1
ATOM 612 N N . PRO A 1 85 ? 5.328 9.146 -15.961 1.00 86.19 85 PRO A N 1
ATOM 613 C CA . PRO A 1 85 ? 6.428 10.069 -15.731 1.00 86.19 85 PRO A CA 1
ATOM 614 C C . PRO A 1 85 ? 7.708 9.601 -16.428 1.00 86.19 85 PRO A C 1
ATOM 616 O O . PRO A 1 85 ? 8.050 8.417 -16.416 1.00 86.19 85 PRO A O 1
ATOM 619 N N . SER A 1 86 ? 8.462 10.558 -16.969 1.00 84.56 86 SER A N 1
ATOM 620 C CA . SER A 1 86 ? 9.792 10.302 -17.539 1.00 84.56 86 SER A CA 1
ATOM 621 C C . SER A 1 86 ? 10.859 10.161 -16.452 1.00 84.56 86 SER A C 1
ATOM 623 O O . SER A 1 86 ? 11.849 9.446 -16.626 1.00 84.56 86 SER A O 1
ATOM 625 N N . HIS A 1 87 ? 10.670 10.838 -15.319 1.00 85.19 87 HIS A N 1
ATOM 626 C CA . HIS A 1 87 ? 11.598 10.852 -14.202 1.00 85.19 87 HIS A CA 1
ATOM 627 C C . HIS A 1 87 ? 10.855 10.755 -12.853 1.00 85.19 87 HIS A C 1
ATOM 629 O O . HIS A 1 87 ? 9.771 11.315 -12.700 1.00 85.19 87 HIS A O 1
ATOM 635 N N . PRO A 1 88 ? 11.433 10.117 -11.814 1.00 85.31 88 PRO A N 1
ATOM 636 C CA . PRO A 1 88 ? 10.760 9.934 -10.519 1.00 85.31 88 PRO A CA 1
ATOM 637 C C . PRO A 1 88 ? 10.375 11.223 -9.778 1.00 85.31 88 PRO A C 1
ATOM 639 O O . PRO A 1 88 ? 9.548 11.184 -8.873 1.00 85.31 88 PRO A O 1
ATOM 642 N N . CYS A 1 89 ? 11.009 12.350 -10.111 1.00 85.31 89 CYS A N 1
ATOM 643 C CA . CYS A 1 89 ? 10.705 13.655 -9.512 1.00 85.31 89 CYS A CA 1
ATOM 644 C C . CYS A 1 89 ? 9.623 14.439 -10.265 1.00 85.31 89 CYS A C 1
ATOM 646 O O . CYS A 1 89 ? 9.292 15.550 -9.843 1.00 85.31 89 CYS A O 1
ATOM 648 N N . ASP A 1 90 ? 9.113 13.911 -11.378 1.00 86.00 90 ASP A N 1
ATOM 649 C CA . ASP A 1 90 ? 8.049 14.570 -12.121 1.00 86.00 90 ASP A CA 1
ATOM 650 C C . ASP A 1 90 ? 6.755 14.566 -11.302 1.00 86.00 90 ASP A C 1
ATOM 652 O O . ASP A 1 90 ? 6.527 13.725 -10.433 1.00 86.00 90 ASP A O 1
ATOM 656 N N . LYS A 1 91 ? 5.894 15.552 -11.560 1.00 81.50 91 LYS A N 1
ATOM 657 C CA . LYS A 1 91 ? 4.598 15.660 -10.870 1.00 81.50 91 LYS A CA 1
ATOM 658 C C . LYS A 1 91 ? 3.587 14.620 -11.350 1.00 81.50 91 LYS A C 1
ATOM 660 O O . LYS A 1 91 ? 2.512 14.513 -10.768 1.00 81.50 91 LYS A O 1
ATOM 665 N N . GLU A 1 92 ? 3.910 13.924 -12.430 1.00 81.75 92 GLU A N 1
ATOM 666 C CA . GLU A 1 92 ? 3.026 12.976 -13.086 1.00 81.75 92 GLU A CA 1
ATOM 667 C C . GLU A 1 92 ? 3.177 11.601 -12.429 1.00 81.75 92 GLU A C 1
ATOM 669 O O . GLU A 1 92 ? 4.273 11.184 -12.057 1.00 81.75 92 GLU A O 1
ATOM 674 N N . GLY A 1 93 ? 2.055 10.915 -12.216 1.00 83.06 93 GLY A N 1
ATOM 675 C CA . GLY A 1 93 ? 2.012 9.635 -11.514 1.00 83.06 93 GLY A CA 1
ATOM 676 C C . GLY A 1 93 ? 1.537 9.703 -10.052 1.00 83.06 93 GLY A C 1
ATOM 677 O O . GLY A 1 93 ? 1.147 10.753 -9.533 1.00 83.06 93 GLY A O 1
ATOM 678 N N . PRO A 1 94 ? 1.487 8.543 -9.374 1.00 87.00 94 PRO A N 1
ATOM 679 C CA . PRO A 1 94 ? 0.924 8.427 -8.034 1.00 87.00 94 PRO A CA 1
ATOM 680 C C . PRO A 1 94 ? 1.839 9.050 -6.969 1.00 87.00 94 PRO A C 1
ATOM 682 O O . PRO A 1 94 ? 2.953 8.584 -6.737 1.00 87.00 94 PRO A O 1
ATOM 685 N N . ASN A 1 95 ? 1.342 10.075 -6.268 1.00 88.62 95 ASN A N 1
ATOM 686 C CA . ASN A 1 95 ? 2.060 10.734 -5.177 1.00 88.62 95 ASN A CA 1
ATOM 687 C C . ASN A 1 95 ? 1.630 10.207 -3.785 1.00 88.62 95 ASN A C 1
ATOM 689 O O . ASN A 1 95 ? 0.476 9.849 -3.545 1.00 88.62 95 ASN A O 1
ATOM 693 N N . LEU A 1 96 ? 2.585 10.180 -2.853 1.00 90.56 96 LEU A N 1
ATOM 694 C CA . LEU A 1 96 ? 2.464 9.744 -1.459 1.00 90.56 96 LEU A CA 1
ATOM 695 C C . LEU A 1 96 ? 2.156 10.881 -0.458 1.00 90.56 96 LEU A C 1
ATOM 697 O O . LEU A 1 96 ? 2.295 10.679 0.746 1.00 90.56 96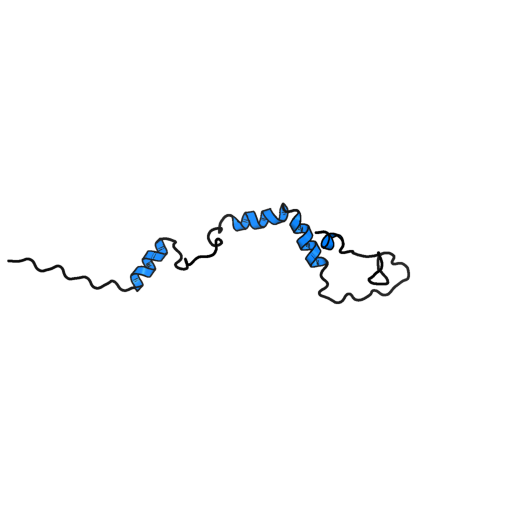 LEU A O 1
ATOM 701 N N . ASP A 1 97 ? 1.753 12.078 -0.892 1.00 91.88 97 ASP A N 1
ATOM 702 C CA . ASP A 1 97 ? 1.513 13.226 0.001 1.00 91.88 97 ASP A CA 1
ATOM 703 C C . ASP A 1 97 ? 0.418 12.945 1.039 1.00 91.88 97 ASP A C 1
ATOM 705 O O . ASP A 1 97 ? 0.501 13.417 2.170 1.00 91.88 97 ASP A O 1
ATOM 709 N N . TRP A 1 98 ? -0.570 12.112 0.709 1.00 91.31 98 TRP A N 1
ATOM 710 C CA . TRP A 1 98 ? -1.576 11.655 1.671 1.00 91.31 98 TRP A CA 1
ATOM 711 C C . TRP A 1 98 ? -0.977 10.804 2.803 1.00 91.31 98 TRP A C 1
ATOM 713 O O . TRP A 1 98 ? -1.483 10.851 3.916 1.00 91.31 98 TRP A O 1
ATOM 723 N N . LEU A 1 99 ? 0.092 10.044 2.533 1.00 92.50 99 LEU A N 1
ATOM 724 C CA . LEU A 1 99 ? 0.778 9.216 3.528 1.00 92.50 99 LEU A CA 1
ATOM 725 C C . LEU A 1 99 ? 1.722 10.059 4.392 1.00 92.50 99 LEU A C 1
ATOM 727 O O . LEU A 1 99 ? 1.889 9.779 5.572 1.00 92.50 99 LEU A O 1
ATOM 731 N N . LYS A 1 100 ? 2.326 11.104 3.813 1.00 91.06 100 LYS A N 1
ATOM 732 C CA . LYS A 1 100 ? 3.201 12.038 4.543 1.00 91.06 100 LYS A CA 1
ATOM 733 C C . LYS A 1 100 ? 2.439 12.921 5.535 1.00 91.06 100 LYS A C 1
ATOM 735 O O . LYS A 1 100 ? 3.024 13.346 6.521 1.00 91.06 100 LYS A O 1
ATOM 740 N N . ASN A 1 101 ? 1.176 13.227 5.238 1.00 90.44 101 ASN A N 1
ATOM 741 C CA . ASN A 1 101 ? 0.312 14.092 6.046 1.00 90.44 101 ASN A CA 1
ATOM 742 C C . ASN A 1 101 ? -0.645 13.307 6.966 1.00 90.44 101 ASN A C 1
ATOM 744 O O . ASN A 1 101 ? -1.585 13.903 7.495 1.00 90.44 101 ASN A O 1
ATOM 748 N N . LEU A 1 102 ? -0.455 11.986 7.086 1.00 84.56 102 LEU A N 1
ATOM 749 C CA . LEU A 1 102 ? -1.276 11.110 7.925 1.00 84.56 102 LEU A CA 1
ATOM 750 C C . LEU A 1 102 ? -0.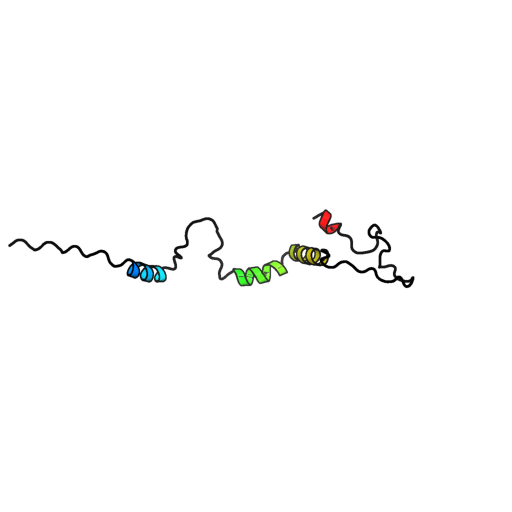941 11.257 9.416 1.00 84.56 102 LEU A C 1
ATOM 752 O O . LEU A 1 102 ? 0.252 11.462 9.737 1.00 84.56 102 LEU A O 1
#

Organism: NCBI:txid74926

Sequence (102 aa):
MPAPPPMAQPPLPRAARGLAQTARGECPLLSPPCPQGCADAVSLPAAVVAPLLSPYTKYSSMINQATPYVYPVPVRDDGNMPDIPSHPCDKEGPNLDWLKNL

InterPro domains:
  IPR026626 NADH dehydrogenase [ubiquinone] 1 alpha subcomplex subunit 3 [PF14987] (47-102)
  IPR026626 NADH dehydrogenase [ubiquinone] 1 alpha subcomplex subunit 3 [PTHR15221] (46-102)

Nearest PDB structures (foldseek):
  8pw7-assembly1_b1  TM=7.368E-01  e=1.557E-06  Mus musculus
  7r46-assembly1_b  TM=7.413E-01  e=4.545E-06  Bos taurus
  8olt-assembly1_b  TM=7.345E-01  e=5.243E-06  Mus musculus
  6qa9-assembly1_A3  TM=8.543E-01  e=2.524E-05  Ovis aries

Secondary structure (DSSP, 8-state):
-PPPPPPPPPPPPTHHHHHHHHTTT--S------S-SS-TTTHHHHHHHHHHH-THHHHHHHHHHHS-SS--PPPPP-S--TTS-SSTTSSSS---HHHHT-

Solvent-accessible surface area (backbone atoms only — not comparable to full-atom values): 7256 Å² total; per-residue (Å²): 135,84,80,82,79,81,77,80,76,76,82,72,62,75,72,64,58,58,63,61,42,67,77,66,77,62,69,95,74,82,68,83,87,71,99,72,89,83,53,92,78,56,49,68,62,49,65,62,47,47,59,75,72,39,81,60,46,57,54,56,55,50,50,66,70,69,54,77,89,62,86,83,77,81,76,83,85,85,87,81,59,93,68,60,51,94,48,96,86,46,88,48,58,94,76,62,64,71,68,74,74,103

Foldseek 3Di:
DDDDDDDDDDPDPPVVVVVVVVVVPDDVPPDDDDPDPPCVPVCVVCVVVVCVPDPCVVVVVVVVVPDDPDDDDDDDDPPPDQQGDPDPPDPHYDDCVVVVVD

pLDDT: mean 72.94, std 17.18, range [41.62, 93.88]